Protein AF-Q71IE2-F1 (afdb_monomer)

Solvent-accessible surface area (backbone atoms only — not comparable to full-atom values): 3109 Å² total; per-residue (Å²): 122,66,67,61,51,55,50,48,53,32,44,78,68,56,34,37,40,78,35,94,89,57,65,44,72,45,97,85,68,49,75,32,48,58,50,74,46,73,75,62,39,73,82,34,70,70,69,63,70,104

Nearest PDB structures (foldseek):
  2aee-assembly1_A  TM=8.931E-01  e=3.064E-04  Streptococcus pyogenes
  3m3h-assembly1_A-2  TM=9.425E-01  e=7.623E-04  Bacillus anthracis str. 'Ames Ancestor'
  4rv4-assembly1_A  TM=9.410E-01  e=8.176E-04  Bacillus anthracis
  4rv4-assembly2_C-2  TM=9.377E-01  e=1.336E-03  Bacillus anthracis
  4rv4-assembly1_B  TM=9.441E-01  e=1.768E-03  Bacillus anthracis

InterPro domains:
  IPR029057 Phosphoribosyltransferase-like [G3DSA:3.40.50.2020] (1-50)

Sequence (50 aa):
MQNNEIIRQLIDKKIVTISTDKDFVYASGMHSPIYTDLRQTISFPKLRQA

Foldseek 3Di:
DVVVVLVVVCDVVVQKDAAPPAFDQDPVRDTDRIDHDCVCCVVPVVSVVD

Radius of gyration: 12.41 Å; Cα contacts (8 Å, |Δi|>4): 45; chains: 1; bounding box: 25×22×30 Å

Structure (mmCIF, N/CA/C/O backbone):
data_AF-Q71IE2-F1
#
_entry.id   AF-Q71IE2-F1
#
loop_
_atom_site.group_PDB
_atom_site.id
_atom_site.type_symbol
_atom_site.label_atom_id
_atom_site.label_alt_id
_atom_site.label_comp_id
_atom_site.label_asym_id
_atom_site.label_entity_id
_atom_site.label_seq_id
_atom_site.pdbx_PDB_ins_code
_atom_site.Cartn_x
_atom_site.Cartn_y
_atom_site.Cartn_z
_atom_site.occupancy
_atom_site.B_iso_or_equiv
_atom_site.auth_seq_id
_atom_site.auth_comp_id
_atom_site.auth_asym_id
_atom_site.auth_atom_id
_atom_site.pdbx_PDB_model_num
ATOM 1 N N . MET A 1 1 ? -3.248 -11.166 17.501 1.00 63.41 1 MET A N 1
ATOM 2 C CA . MET A 1 1 ? -4.679 -10.916 17.210 1.00 63.41 1 MET A CA 1
ATOM 3 C C . MET A 1 1 ? -4.948 -9.488 16.722 1.00 63.41 1 MET A C 1
ATOM 5 O O . MET A 1 1 ? -5.729 -9.367 15.796 1.00 63.41 1 MET A O 1
ATOM 9 N N . GLN A 1 2 ? -4.261 -8.441 17.205 1.00 69.12 2 GLN A N 1
ATOM 10 C CA . GLN A 1 2 ? -4.403 -7.068 16.668 1.00 69.12 2 GLN A CA 1
ATOM 11 C C . GLN A 1 2 ? -3.626 -6.821 15.356 1.00 69.12 2 GLN A C 1
ATOM 13 O O . GLN A 1 2 ? -4.178 -6.272 14.409 1.00 69.12 2 GLN A O 1
ATOM 18 N N . ASN A 1 3 ? -2.392 -7.332 15.239 1.00 81.19 3 ASN A N 1
ATOM 19 C CA . ASN A 1 3 ? -1.578 -7.169 14.020 1.00 81.19 3 ASN A CA 1
ATOM 20 C C . ASN A 1 3 ? -2.255 -7.741 12.764 1.00 81.19 3 ASN A C 1
ATOM 22 O O . ASN A 1 3 ? -2.163 -7.153 11.693 1.00 81.19 3 ASN A O 1
ATOM 26 N N . ASN A 1 4 ? -2.975 -8.860 12.896 1.00 90.88 4 ASN A N 1
ATOM 27 C CA . ASN A 1 4 ? -3.686 -9.479 11.774 1.00 90.88 4 ASN A CA 1
ATOM 28 C C . ASN A 1 4 ? -4.797 -8.570 11.238 1.00 90.88 4 ASN A C 1
ATOM 30 O O . ASN A 1 4 ? -5.047 -8.564 10.038 1.00 90.88 4 ASN A O 1
ATOM 34 N N . GLU A 1 5 ? -5.443 -7.803 12.115 1.00 92.25 5 GLU A N 1
ATOM 35 C CA . GLU A 1 5 ? -6.511 -6.883 11.733 1.00 92.25 5 GLU A CA 1
ATOM 36 C C . GLU A 1 5 ? -5.954 -5.645 11.026 1.00 92.25 5 GLU A C 1
ATOM 38 O O . GLU A 1 5 ? -6.476 -5.236 9.992 1.00 92.25 5 GLU A O 1
ATOM 43 N N . ILE A 1 6 ? -4.841 -5.095 11.521 1.00 94.25 6 ILE A N 1
ATOM 44 C CA . ILE A 1 6 ? -4.136 -3.992 10.853 1.00 94.25 6 ILE A CA 1
ATOM 45 C C . ILE A 1 6 ? -3.684 -4.432 9.456 1.00 94.25 6 ILE A C 1
ATOM 47 O O . ILE A 1 6 ? -3.958 -3.745 8.475 1.00 94.25 6 ILE A O 1
ATOM 51 N N . ILE A 1 7 ? -3.053 -5.605 9.346 1.00 94.81 7 ILE A N 1
ATOM 52 C CA . ILE A 1 7 ? -2.588 -6.143 8.061 1.00 94.81 7 ILE A CA 1
ATOM 53 C C . ILE A 1 7 ? -3.762 -6.340 7.096 1.00 94.81 7 ILE A C 1
ATOM 55 O O . ILE A 1 7 ? -3.674 -5.900 5.952 1.00 94.81 7 ILE A O 1
ATOM 59 N N . ARG A 1 8 ? -4.879 -6.929 7.545 1.00 95.31 8 ARG A N 1
ATOM 60 C CA . ARG A 1 8 ? -6.092 -7.077 6.720 1.00 95.31 8 ARG A CA 1
ATOM 61 C C . ARG A 1 8 ? -6.580 -5.736 6.192 1.00 95.31 8 ARG A C 1
ATOM 63 O O . ARG A 1 8 ? -6.763 -5.588 4.991 1.00 95.31 8 ARG A O 1
ATOM 70 N N . GLN A 1 9 ? -6.689 -4.731 7.058 1.00 96.25 9 GLN A N 1
ATOM 71 C CA . GLN A 1 9 ? -7.132 -3.404 6.640 1.00 96.25 9 GLN A CA 1
ATOM 72 C C . GLN A 1 9 ? -6.196 -2.749 5.618 1.00 96.25 9 GLN A C 1
ATOM 74 O O . GLN A 1 9 ? -6.685 -2.058 4.723 1.00 96.25 9 GLN A O 1
ATOM 79 N N . LEU A 1 10 ? -4.880 -2.951 5.738 1.00 97.00 10 LEU A N 1
ATOM 80 C CA . LEU A 1 10 ? -3.896 -2.439 4.781 1.00 97.00 10 LEU A CA 1
ATOM 81 C C . LEU A 1 10 ? -4.018 -3.121 3.410 1.00 97.00 10 LEU A C 1
ATOM 83 O O . LEU A 1 10 ? -3.944 -2.432 2.391 1.00 97.00 10 LEU A O 1
ATOM 87 N N . ILE A 1 11 ? -4.244 -4.439 3.384 1.00 96.25 11 ILE A N 1
ATOM 88 C CA . ILE A 1 11 ? -4.454 -5.210 2.150 1.00 96.25 11 ILE A CA 1
ATOM 89 C C . ILE A 1 11 ? -5.793 -4.847 1.495 1.00 96.25 11 ILE A C 1
ATOM 91 O O . ILE A 1 11 ? -5.821 -4.496 0.317 1.00 96.25 11 ILE A O 1
ATOM 95 N N . ASP A 1 12 ? -6.891 -4.840 2.255 1.00 95.88 12 ASP A N 1
ATOM 96 C CA . ASP A 1 12 ? -8.241 -4.563 1.739 1.00 95.88 12 ASP A CA 1
ATOM 97 C C . ASP A 1 12 ? -8.342 -3.171 1.104 1.00 95.88 12 ASP A C 1
ATOM 99 O O . ASP A 1 12 ? -9.036 -2.966 0.107 1.00 95.88 12 ASP A O 1
ATOM 103 N N . LYS A 1 13 ? -7.624 -2.195 1.671 1.00 96.00 13 LYS A N 1
ATOM 104 C CA . LYS A 1 13 ? -7.575 -0.813 1.171 1.00 96.00 13 LYS A CA 1
ATOM 105 C C . LYS A 1 13 ? -6.521 -0.601 0.084 1.00 96.00 13 LYS A C 1
ATOM 107 O O . LYS A 1 13 ? -6.370 0.528 -0.370 1.00 96.00 13 LYS A O 1
ATOM 112 N N . LYS A 1 14 ? -5.800 -1.653 -0.327 1.00 96.38 14 LYS A N 1
ATOM 113 C CA . LYS A 1 14 ? -4.691 -1.617 -1.301 1.00 96.38 14 LYS A CA 1
ATOM 114 C C . LYS A 1 14 ? -3.547 -0.669 -0.922 1.00 96.38 14 LYS A C 1
ATOM 116 O O . LYS A 1 14 ? -2.748 -0.286 -1.771 1.00 96.38 14 LYS A O 1
ATOM 121 N N . ILE A 1 15 ? -3.442 -0.335 0.365 1.00 97.50 15 ILE A N 1
ATOM 122 C CA . ILE A 1 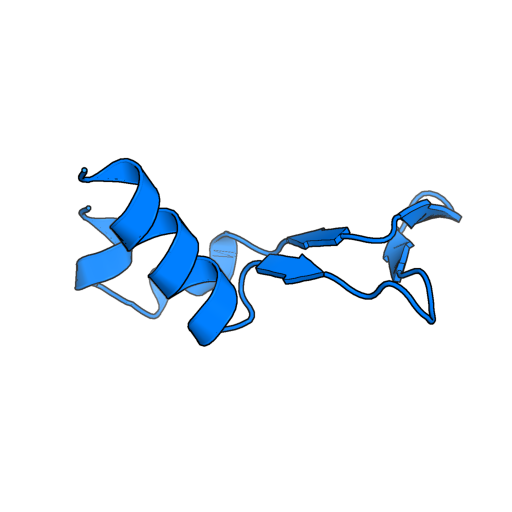15 ? -2.330 0.438 0.934 1.00 97.50 15 ILE A CA 1
ATOM 123 C C . ILE A 1 15 ? -1.051 -0.402 0.883 1.00 97.50 15 ILE A C 1
ATOM 125 O O . ILE A 1 15 ? 0.041 0.118 0.658 1.00 97.50 15 ILE A O 1
ATOM 129 N N . VAL A 1 16 ? -1.205 -1.714 1.067 1.00 97.50 16 VAL A N 1
ATOM 130 C CA . VAL A 1 16 ? -0.206 -2.728 0.741 1.00 97.50 16 VAL A CA 1
ATOM 131 C C . VAL A 1 16 ? -0.786 -3.586 -0.375 1.00 97.50 16 VAL A C 1
ATOM 133 O O . VAL A 1 16 ? -1.889 -4.112 -0.246 1.00 97.50 16 VAL A O 1
ATOM 136 N N . THR A 1 17 ? -0.054 -3.717 -1.475 1.00 96.56 17 THR A N 1
ATOM 137 C CA . THR A 1 17 ? -0.447 -4.554 -2.611 1.00 96.56 17 THR A CA 1
ATOM 138 C C . THR A 1 17 ? 0.643 -5.575 -2.880 1.00 96.56 17 THR A C 1
ATOM 140 O O . THR A 1 17 ? 1.820 -5.224 -2.929 1.00 96.56 17 THR A O 1
ATOM 143 N N . ILE A 1 18 ? 0.245 -6.831 -3.064 1.00 95.25 18 ILE A N 1
ATOM 144 C CA . ILE A 1 18 ? 1.133 -7.932 -3.432 1.00 95.25 18 ILE A CA 1
ATOM 145 C C . ILE A 1 18 ? 0.708 -8.406 -4.820 1.00 95.25 18 ILE A C 1
ATOM 147 O O . ILE A 1 18 ? -0.476 -8.645 -5.053 1.00 95.25 18 ILE A O 1
ATOM 151 N N . SER A 1 19 ? 1.663 -8.510 -5.734 1.00 92.81 19 SER A N 1
ATOM 152 C CA . SER A 1 19 ? 1.470 -8.982 -7.100 1.00 92.81 19 SER A CA 1
ATOM 153 C C . SER A 1 19 ? 2.496 -10.073 -7.379 1.00 92.81 19 SER A C 1
ATOM 155 O O . SER A 1 19 ? 3.695 -9.814 -7.380 1.00 92.81 19 SER A O 1
ATOM 157 N N . THR A 1 20 ? 2.023 -11.304 -7.572 1.00 88.00 20 THR A N 1
ATOM 158 C CA . THR A 1 20 ? 2.870 -12.474 -7.867 1.00 88.00 20 THR A CA 1
ATOM 159 C C . THR A 1 20 ? 3.189 -12.615 -9.349 1.00 88.00 20 THR A C 1
ATOM 161 O O . THR A 1 20 ? 4.167 -13.265 -9.700 1.00 88.00 20 THR A O 1
ATOM 164 N N . ASP A 1 21 ? 2.370 -12.007 -10.208 1.00 89.88 21 ASP A N 1
ATOM 165 C CA . ASP A 1 21 ? 2.442 -12.204 -11.659 1.00 89.88 21 ASP A CA 1
ATOM 166 C C . ASP A 1 21 ? 3.246 -11.096 -12.348 1.00 89.88 21 ASP A C 1
ATOM 168 O O . ASP A 1 21 ? 3.813 -11.296 -13.422 1.00 89.88 21 ASP A O 1
ATOM 172 N N . LYS A 1 22 ? 3.284 -9.902 -11.743 1.00 90.56 22 LYS A N 1
ATOM 173 C CA . LYS A 1 22 ? 3.997 -8.743 -12.280 1.00 90.56 22 LYS A CA 1
ATOM 174 C C . LYS A 1 22 ? 4.565 -7.876 -11.166 1.00 90.56 22 LYS A C 1
ATOM 176 O O . LYS A 1 22 ? 3.803 -7.351 -10.355 1.00 90.56 22 LYS A O 1
ATOM 181 N N . ASP A 1 23 ? 5.875 -7.668 -11.196 1.00 92.44 23 ASP A N 1
ATOM 182 C CA . ASP A 1 23 ? 6.564 -6.827 -10.223 1.00 92.44 23 ASP A CA 1
ATOM 183 C C . ASP A 1 23 ? 6.203 -5.347 -10.363 1.00 92.44 23 ASP A C 1
ATOM 185 O O . ASP A 1 23 ? 5.987 -4.816 -11.461 1.00 92.44 23 ASP A O 1
ATOM 189 N N . PHE A 1 24 ? 6.230 -4.659 -9.227 1.00 96.69 24 PHE A N 1
ATOM 190 C CA . PHE A 1 24 ? 6.328 -3.212 -9.181 1.00 96.69 24 PHE A CA 1
ATOM 191 C C . PHE A 1 24 ? 7.777 -2.798 -9.415 1.00 96.69 24 PHE A C 1
ATOM 193 O O . PHE A 1 24 ? 8.700 -3.398 -8.866 1.00 96.69 24 PHE A O 1
ATOM 200 N N . VAL A 1 25 ? 7.973 -1.737 -10.193 1.00 96.56 25 VAL A N 1
ATOM 201 C CA . VAL A 1 25 ? 9.286 -1.115 -10.377 1.00 96.56 25 VAL A CA 1
ATOM 202 C C . VAL A 1 25 ? 9.321 0.150 -9.535 1.00 96.56 25 VAL A C 1
ATOM 204 O O . VAL A 1 25 ? 8.552 1.085 -9.758 1.00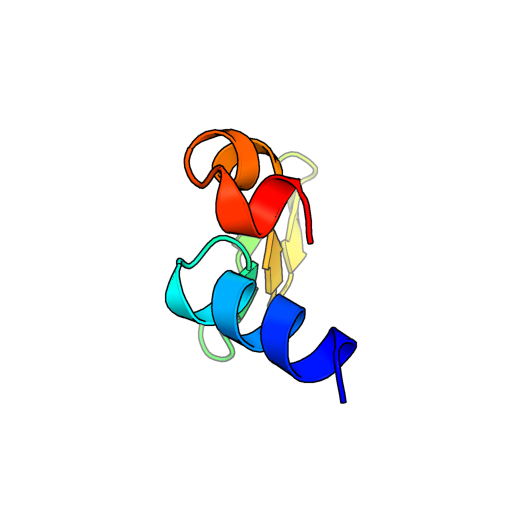 96.56 25 VAL A O 1
ATOM 207 N N . TYR A 1 26 ? 10.182 0.162 -8.525 1.00 96.88 26 TY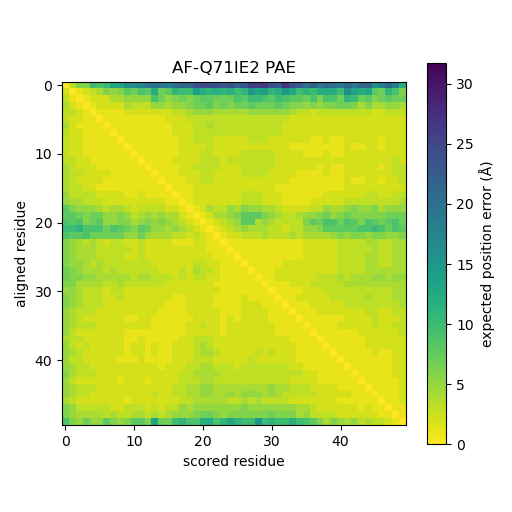R A N 1
ATOM 208 C CA . TYR A 1 26 ? 10.383 1.320 -7.664 1.00 96.88 26 TYR A CA 1
ATOM 209 C C . TYR A 1 26 ? 11.147 2.423 -8.396 1.00 96.88 26 TYR A C 1
ATOM 211 O O . TYR A 1 26 ? 11.792 2.192 -9.415 1.00 96.88 26 TYR A O 1
ATOM 219 N N . ALA A 1 27 ? 11.129 3.634 -7.835 1.0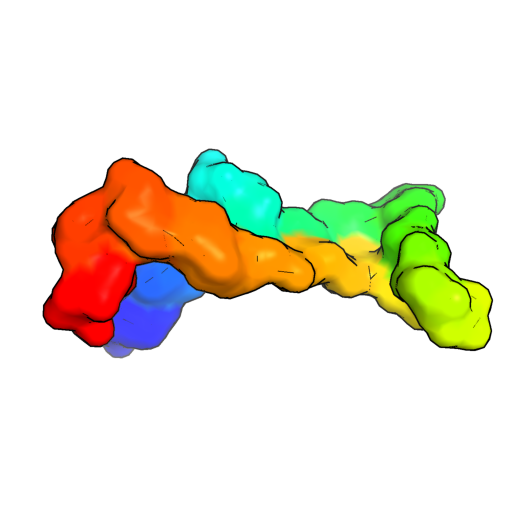0 97.12 27 ALA A N 1
ATOM 220 C CA . ALA A 1 27 ? 11.836 4.780 -8.409 1.00 97.12 27 ALA A CA 1
ATOM 221 C C . ALA A 1 27 ? 13.360 4.565 -8.530 1.00 97.12 27 ALA A C 1
ATOM 223 O O . ALA A 1 27 ? 13.998 5.183 -9.374 1.00 97.12 27 ALA A O 1
ATOM 224 N N . SER A 1 28 ? 13.941 3.670 -7.723 1.00 97.25 28 SER A N 1
ATOM 225 C CA . SER A 1 28 ? 15.344 3.247 -7.833 1.00 97.25 28 SER A CA 1
ATOM 226 C C . SER A 1 28 ? 15.618 2.275 -8.989 1.00 97.25 28 SER A C 1
ATOM 228 O O . SER A 1 28 ? 16.767 1.905 -9.205 1.00 97.25 28 SER A O 1
ATOM 230 N N . GLY A 1 29 ? 14.580 1.811 -9.690 1.00 97.12 29 GLY A N 1
ATOM 231 C CA . GLY A 1 29 ? 14.648 0.710 -10.653 1.00 97.12 29 GLY A CA 1
ATOM 232 C C . GLY A 1 29 ? 14.560 -0.682 -10.018 1.00 97.12 29 GLY A C 1
ATOM 233 O O . GLY A 1 29 ? 14.581 -1.675 -10.737 1.00 97.12 29 GLY A O 1
ATOM 234 N N . MET A 1 30 ? 14.452 -0.788 -8.688 1.00 96.62 30 MET A N 1
ATOM 235 C CA . MET A 1 30 ? 14.306 -2.079 -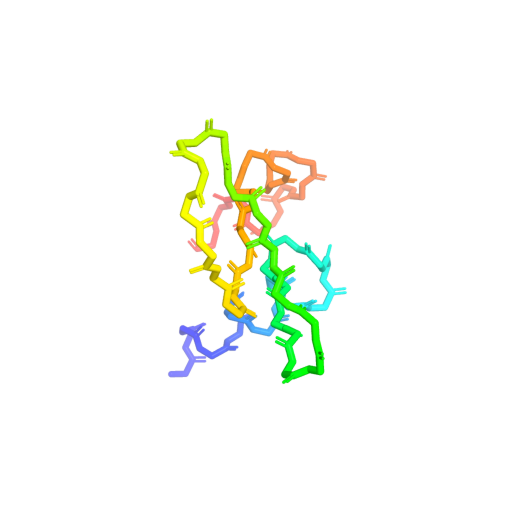8.010 1.00 96.62 30 MET A CA 1
ATOM 236 C C . MET A 1 30 ? 12.948 -2.718 -8.322 1.00 96.62 30 MET A C 1
ATOM 238 O O . MET A 1 30 ? 11.913 -2.060 -8.220 1.00 96.62 30 MET A O 1
ATOM 242 N N . HIS A 1 31 ? 12.965 -4.010 -8.639 1.00 96.25 31 HIS A N 1
ATOM 243 C CA . HIS A 1 31 ? 11.769 -4.825 -8.819 1.00 96.25 31 HIS A CA 1
ATOM 244 C C . HIS A 1 31 ? 11.339 -5.433 -7.482 1.00 96.25 31 HIS A C 1
ATOM 246 O O . HIS A 1 31 ? 12.172 -5.955 -6.740 1.00 96.25 31 HIS A O 1
ATOM 252 N N . SER A 1 32 ? 10.049 -5.347 -7.167 1.00 96.19 32 SER A N 1
ATOM 253 C CA . SER A 1 32 ? 9.480 -5.873 -5.928 1.00 96.19 32 SER A CA 1
ATOM 254 C C . SER A 1 32 ? 8.082 -6.451 -6.175 1.00 96.19 32 SER A C 1
ATOM 256 O O . SER A 1 32 ? 7.251 -5.772 -6.787 1.00 96.19 32 SER A O 1
ATOM 258 N N . PRO A 1 33 ? 7.763 -7.645 -5.641 1.00 96.62 33 PRO A N 1
ATOM 259 C CA . PRO A 1 33 ? 6.420 -8.223 -5.728 1.00 96.62 33 PRO A CA 1
ATOM 260 C C . PRO A 1 33 ? 5.428 -7.531 -4.780 1.00 96.62 33 PRO A C 1
ATOM 262 O O . PRO A 1 33 ? 4.232 -7.813 -4.798 1.00 96.62 33 PRO A O 1
ATOM 265 N N . ILE A 1 34 ? 5.911 -6.633 -3.918 1.00 96.69 34 ILE A N 1
ATOM 266 C CA . ILE A 1 34 ? 5.110 -5.861 -2.973 1.00 96.69 34 ILE A CA 1
ATOM 267 C C . ILE A 1 34 ? 5.286 -4.367 -3.232 1.00 96.69 34 ILE A C 1
ATOM 269 O O . ILE A 1 34 ? 6.395 -3.909 -3.497 1.00 96.69 34 ILE A O 1
ATOM 273 N N . TYR A 1 35 ? 4.200 -3.609 -3.121 1.00 97.00 35 TYR A N 1
ATOM 274 C CA . TYR A 1 35 ? 4.200 -2.150 -3.092 1.00 97.00 35 TYR A CA 1
ATOM 275 C C . TYR A 1 35 ? 3.453 -1.663 -1.855 1.00 97.00 35 TYR A C 1
ATOM 277 O O . TYR A 1 35 ? 2.426 -2.236 -1.479 1.00 97.00 35 TYR A O 1
ATOM 285 N N . THR A 1 36 ? 3.961 -0.607 -1.219 1.00 97.62 36 THR A N 1
ATOM 286 C CA . THR A 1 36 ? 3.328 -0.012 -0.039 1.00 97.62 36 THR A CA 1
ATOM 287 C C . THR A 1 36 ? 3.292 1.509 -0.152 1.00 97.62 36 THR A C 1
ATOM 289 O O . THR A 1 36 ? 4.280 2.139 -0.531 1.00 97.62 36 THR A O 1
ATOM 292 N N . ASP A 1 37 ? 2.155 2.109 0.202 1.00 97.62 37 ASP A N 1
ATOM 293 C CA . ASP A 1 37 ? 2.038 3.554 0.405 1.00 97.62 37 ASP A CA 1
ATOM 294 C C . ASP A 1 37 ? 1.258 3.870 1.686 1.00 97.62 37 ASP A C 1
ATOM 296 O O . ASP A 1 37 ? 0.076 4.215 1.676 1.00 97.62 37 ASP A O 1
ATOM 300 N N . LEU A 1 38 ? 1.950 3.799 2.826 1.00 97.06 38 LEU A N 1
ATOM 301 C CA . LEU A 1 38 ? 1.354 4.037 4.143 1.00 97.06 38 LEU A CA 1
ATOM 302 C C . LEU A 1 38 ? 0.826 5.465 4.342 1.00 97.06 38 LEU A C 1
ATOM 304 O O . LEU A 1 38 ? 0.060 5.693 5.278 1.00 97.06 38 LEU A O 1
ATOM 308 N N . ARG A 1 39 ? 1.150 6.429 3.469 1.00 97.38 39 ARG A N 1
ATOM 309 C CA . ARG A 1 39 ? 0.601 7.795 3.562 1.00 97.38 39 ARG A CA 1
ATOM 310 C C . ARG A 1 39 ? -0.914 7.796 3.369 1.00 97.38 39 ARG A C 1
ATOM 312 O O . ARG A 1 39 ? -1.609 8.608 3.975 1.00 97.38 39 ARG A O 1
ATOM 319 N N . GLN A 1 40 ? -1.442 6.836 2.609 1.00 97.31 40 GLN A N 1
ATOM 320 C CA . GLN A 1 40 ? -2.881 6.660 2.411 1.00 97.31 40 GLN A CA 1
ATOM 321 C C . GLN A 1 40 ? -3.639 6.343 3.710 1.00 97.31 40 GLN A C 1
ATO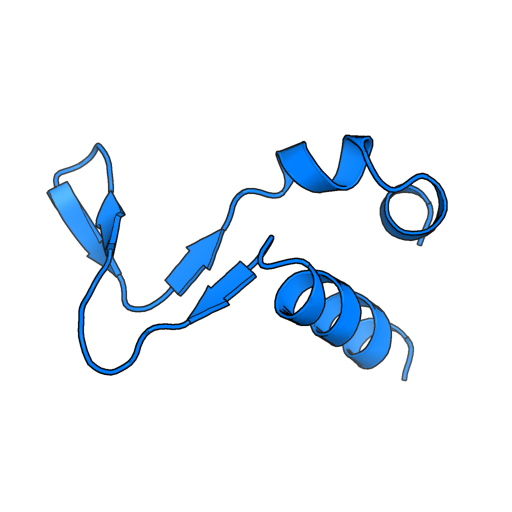M 323 O O . GLN A 1 40 ? -4.841 6.591 3.792 1.00 97.31 40 GLN A O 1
ATOM 328 N N . THR A 1 41 ? -2.962 5.863 4.763 1.00 97.44 41 THR A N 1
ATOM 329 C CA . THR A 1 41 ? -3.597 5.633 6.075 1.00 97.44 41 THR A CA 1
ATOM 330 C C . THR A 1 41 ? -4.169 6.916 6.688 1.00 97.44 41 THR A C 1
ATOM 332 O O . THR A 1 41 ? -5.128 6.844 7.454 1.00 97.44 41 THR A O 1
ATOM 335 N N . ILE A 1 42 ? -3.663 8.098 6.303 1.00 96.88 42 ILE A N 1
ATOM 336 C CA . ILE A 1 42 ? -4.168 9.404 6.758 1.00 96.88 42 ILE A CA 1
ATOM 337 C C . ILE A 1 42 ? -5.650 9.591 6.402 1.00 96.88 42 ILE A C 1
ATOM 339 O O . ILE A 1 42 ? -6.392 1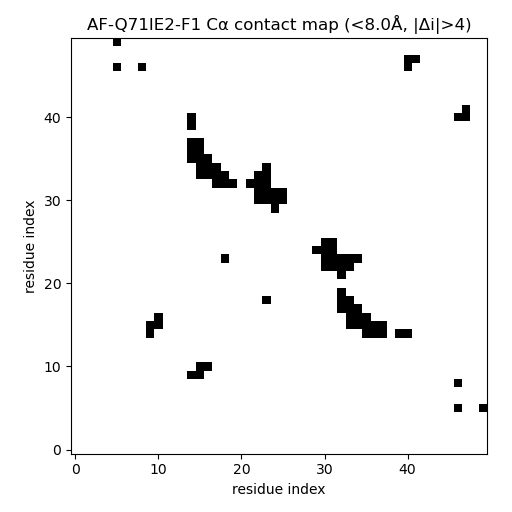0.197 7.175 1.00 96.88 42 ILE A O 1
ATOM 343 N N . SER A 1 43 ? -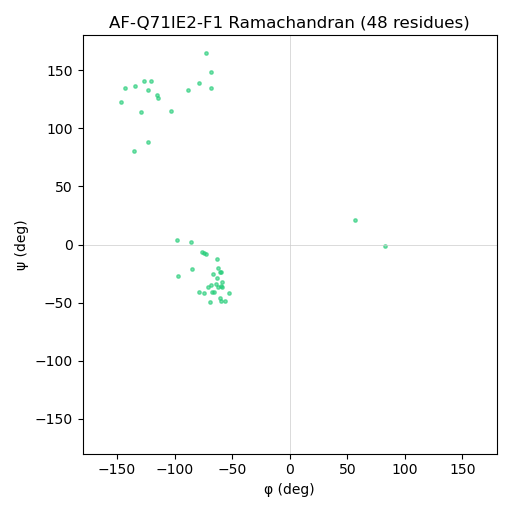6.103 9.016 5.285 1.00 96.81 43 SER A N 1
ATOM 344 C CA . SER A 1 43 ? -7.503 9.052 4.848 1.00 96.81 43 SER A CA 1
ATOM 345 C C . SER A 1 43 ? -8.434 8.161 5.682 1.00 96.81 43 SER A C 1
ATOM 347 O O . SER A 1 43 ? -9.650 8.239 5.521 1.00 96.81 43 SER A O 1
ATOM 349 N N . PHE A 1 44 ? -7.901 7.330 6.586 1.00 95.88 44 PHE A N 1
ATOM 350 C CA . PHE A 1 44 ? -8.661 6.363 7.380 1.00 95.88 44 PHE A CA 1
ATOM 351 C C . PHE A 1 44 ? -8.435 6.592 8.885 1.00 95.88 44 PHE A C 1
ATOM 353 O O . PHE A 1 44 ? -7.569 5.947 9.481 1.00 95.88 44 PHE A O 1
ATOM 360 N N . PRO A 1 45 ? -9.232 7.460 9.544 1.00 94.56 45 PRO A N 1
ATOM 361 C CA . PRO A 1 45 ? -9.001 7.870 10.932 1.00 94.56 45 PRO A CA 1
ATOM 362 C C . PRO A 1 45 ? -8.844 6.714 11.924 1.00 94.56 45 PRO A C 1
ATOM 364 O O . PRO A 1 45 ? -7.942 6.751 12.754 1.00 94.56 45 PRO A O 1
ATOM 367 N N . LYS A 1 46 ? -9.673 5.667 11.797 1.00 92.19 46 LYS A N 1
ATOM 368 C CA . LYS A 1 46 ? -9.604 4.471 12.653 1.00 92.19 46 LYS A CA 1
ATOM 369 C C . LYS A 1 46 ? -8.317 3.675 12.445 1.00 92.19 46 LYS A C 1
ATOM 371 O O . LYS A 1 46 ? -7.730 3.220 13.412 1.00 92.19 46 LYS A O 1
ATOM 376 N N . LEU A 1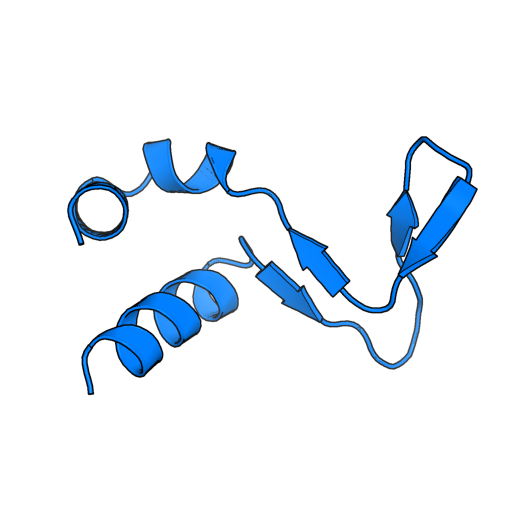 47 ? -7.881 3.525 11.194 1.00 92.50 47 LEU A N 1
ATOM 377 C CA . LEU A 1 47 ? -6.673 2.774 10.855 1.00 92.50 47 LEU A CA 1
ATOM 378 C C . LEU A 1 47 ? -5.407 3.523 11.288 1.00 92.50 47 LEU A C 1
ATOM 380 O O . LEU A 1 47 ? -4.461 2.902 11.749 1.00 92.50 47 LEU A O 1
ATOM 384 N N . ARG A 1 48 ? -5.394 4.858 11.185 1.00 92.69 48 ARG A N 1
ATOM 385 C CA . ARG A 1 48 ? -4.263 5.684 11.638 1.00 92.69 48 ARG A CA 1
ATOM 386 C C . ARG A 1 48 ? -4.069 5.664 13.162 1.00 92.69 48 ARG A C 1
ATOM 388 O O . ARG A 1 48 ? -2.976 5.948 13.631 1.00 92.69 48 ARG A O 1
ATOM 395 N N . GLN A 1 49 ? -5.128 5.404 13.925 1.00 90.69 49 GLN A N 1
ATOM 396 C CA . GLN A 1 49 ? -5.118 5.412 15.395 1.00 90.69 49 GLN A CA 1
ATOM 397 C C . GLN A 1 49 ? -4.972 4.008 16.014 1.00 90.69 49 GLN A C 1
ATOM 399 O O . GLN A 1 49 ? -5.089 3.887 17.232 1.00 90.69 49 GLN A O 1
ATOM 404 N N . ALA A 1 50 ? -4.801 2.973 15.184 1.00 82.25 50 ALA A N 1
ATOM 405 C CA . ALA A 1 50 ? -4.853 1.561 15.572 1.00 82.25 50 ALA A CA 1
ATOM 406 C C . ALA A 1 50 ? -3.581 1.033 16.249 1.00 82.25 50 ALA A C 1
ATOM 408 O O . ALA A 1 50 ? -2.492 1.601 16.004 1.00 82.25 50 ALA A O 1
#

Secondary structure (DSSP, 8-state):
-HHHHHHHHHHHTTSEEE-SSS-EE-TTS-EESEEE-GGGGGG-HHHHT-

Organism: Lactobacillus delbrueckii subsp. lactis (NCBI:txid29397)

pLDDT: mean 93.59, std 6.63, range [63.41, 97.62]

Mean predicted aligned error: 3.23 Å